Protein AF-A0A220W8K8-F1 (afdb_monomer_lite)

pLDDT: mean 76.64, std 14.27, range [39.03, 95.19]

Sequence (163 aa):
MAGPA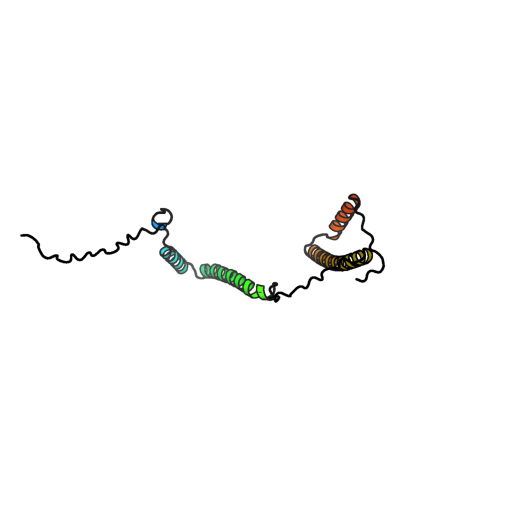VPAANLREGLVIRVRPHYLDGMGMLKDVSVTGGFGDLVAVFRQSEPGERLLPAALAIACTSFILFLFWLDPKVNTYTYVPQEVVYVENWTFDRTDEEILQDRWQVQCLKDKLAAKRRESMKELGRMSGMDVEAIEAEAEAERLARGEVDVERPAGLQC

Foldseek 3Di:
DDDDDDDPDPPPPDPPPPPDPDPQCVPPVNVPDDPVVVVVVVVVCVVPDDPVVNCVVVVVVCVVVVVVVVCVVCCVVPPDPPVPPPPPPDDDDDDPPDDPVVVLLVVLLVVVVVVVVVVVVVVVVVVVCVVVVHPPVVVVVVVVVVCVVVVPDDDDDDPDRDD

Structure (mmCIF, N/CA/C/O backbone):
data_AF-A0A220W8K8-F1
#
_entry.id   AF-A0A220W8K8-F1
#
loop_
_atom_site.group_PDB
_atom_site.id
_atom_site.type_symbol
_atom_site.label_atom_id
_atom_site.label_alt_id
_atom_site.label_comp_id
_atom_site.label_asym_id
_atom_site.label_entity_id
_atom_site.label_seq_id
_atom_site.pdbx_PDB_ins_code
_atom_site.Cartn_x
_atom_site.Cartn_y
_atom_site.Cartn_z
_atom_site.occupancy
_atom_site.B_iso_or_equiv
_atom_site.auth_seq_id
_atom_site.auth_comp_id
_atom_site.auth_asym_id
_atom_site.auth_atom_id
_atom_site.pdbx_PDB_model_num
ATOM 1 N N . MET A 1 1 ? -67.739 -75.647 -2.287 1.00 41.31 1 MET A N 1
ATOM 2 C CA . MET A 1 1 ? -66.843 -74.902 -3.198 1.00 41.31 1 MET A CA 1
ATOM 3 C C . MET A 1 1 ? -66.924 -73.443 -2.760 1.00 41.31 1 MET A C 1
ATOM 5 O O . MET A 1 1 ? -67.917 -72.799 -3.037 1.00 41.31 1 MET A O 1
ATOM 9 N N . ALA A 1 2 ? -66.212 -73.065 -1.699 1.00 39.03 2 ALA A N 1
ATOM 10 C CA . ALA A 1 2 ? -64.824 -72.589 -1.714 1.00 39.03 2 ALA A CA 1
ATOM 11 C C . ALA A 1 2 ? -64.687 -71.241 -2.447 1.00 39.03 2 ALA A C 1
ATOM 13 O O . ALA A 1 2 ? -64.658 -71.206 -3.671 1.00 39.03 2 ALA A O 1
ATOM 14 N N . GLY A 1 3 ? -64.602 -70.165 -1.656 1.00 39.22 3 GLY A N 1
ATOM 15 C CA . GLY A 1 3 ? -64.236 -68.815 -2.090 1.00 39.22 3 GLY A CA 1
ATOM 16 C C . GLY A 1 3 ? -64.871 -67.721 -1.220 1.00 39.22 3 GLY A C 1
ATOM 17 O O . GLY A 1 3 ? -65.881 -67.158 -1.632 1.00 39.22 3 GLY A O 1
ATOM 18 N N . PRO A 1 4 ? -64.359 -67.426 -0.009 1.00 50.84 4 PRO A N 1
ATOM 19 C CA . PRO A 1 4 ? -64.837 -66.286 0.766 1.00 50.84 4 PRO A CA 1
ATOM 20 C C . PRO A 1 4 ? -64.410 -64.959 0.120 1.00 50.84 4 PRO A C 1
ATOM 22 O O . PRO A 1 4 ? -63.272 -64.802 -0.325 1.00 50.84 4 PRO A O 1
ATOM 25 N N . ALA A 1 5 ? -65.352 -64.015 0.089 1.00 50.88 5 ALA A N 1
ATOM 26 C CA . ALA A 1 5 ? -65.154 -62.634 -0.324 1.00 50.88 5 ALA A CA 1
ATOM 27 C C . ALA A 1 5 ? -63.983 -61.996 0.437 1.00 50.88 5 ALA A C 1
ATOM 29 O O . ALA A 1 5 ? -63.890 -62.121 1.655 1.00 50.88 5 ALA A O 1
ATOM 30 N N . VAL A 1 6 ? -63.103 -61.322 -0.300 1.00 50.34 6 VAL A N 1
ATOM 31 C CA . VAL A 1 6 ? -61.919 -60.615 0.199 1.00 50.34 6 VAL A CA 1
ATOM 32 C C . VAL A 1 6 ? -62.360 -59.429 1.067 1.00 50.34 6 VAL A C 1
ATOM 34 O O . VAL A 1 6 ? -62.914 -58.474 0.520 1.00 50.34 6 VAL A O 1
ATOM 37 N N . PRO A 1 7 ? -62.107 -59.404 2.389 1.00 47.56 7 PRO A N 1
ATOM 38 C CA . PRO A 1 7 ? -62.107 -58.143 3.106 1.00 47.56 7 PRO A CA 1
ATOM 39 C C . PRO A 1 7 ? -60.798 -57.421 2.774 1.00 47.56 7 PRO A C 1
ATOM 41 O O . PRO A 1 7 ? -59.710 -57.960 2.983 1.00 47.56 7 PRO A O 1
ATOM 44 N N . ALA A 1 8 ? -60.905 -56.205 2.238 1.00 48.16 8 ALA A N 1
ATOM 45 C CA . ALA A 1 8 ? -59.781 -55.297 2.062 1.00 48.16 8 ALA A CA 1
ATOM 46 C C . ALA A 1 8 ? -59.118 -55.053 3.428 1.00 48.16 8 ALA A C 1
ATOM 48 O O . ALA A 1 8 ? -59.579 -54.247 4.238 1.00 48.16 8 ALA A O 1
ATOM 49 N N . ALA A 1 9 ? -58.054 -55.806 3.706 1.00 47.69 9 ALA A N 1
ATOM 50 C CA . ALA A 1 9 ? -57.195 -55.570 4.845 1.00 47.69 9 ALA A CA 1
ATOM 51 C C . ALA A 1 9 ? -56.505 -54.223 4.617 1.00 47.69 9 ALA A C 1
ATOM 53 O O . ALA A 1 9 ? -55.674 -54.070 3.724 1.00 47.69 9 ALA A O 1
ATOM 54 N N . ASN A 1 10 ? -56.909 -53.238 5.415 1.00 50.91 10 ASN A N 1
ATOM 55 C CA . ASN A 1 10 ? -56.247 -51.953 5.561 1.00 50.91 10 ASN A CA 1
ATOM 56 C C . ASN A 1 10 ? -54.767 -52.176 5.918 1.00 50.91 10 ASN A C 1
ATOM 58 O O . ASN A 1 10 ? -54.420 -52.309 7.092 1.00 50.91 10 ASN A O 1
ATOM 62 N N . LEU A 1 11 ? -53.890 -52.202 4.914 1.00 47.03 11 LEU A N 1
ATOM 63 C CA . LEU A 1 11 ? -52.448 -52.083 5.097 1.00 47.03 11 LEU A CA 1
ATOM 64 C C . LEU A 1 11 ? -52.146 -50.641 5.516 1.00 47.03 11 LEU A C 1
ATOM 66 O O . LEU A 1 11 ? -51.884 -49.760 4.701 1.00 47.03 11 LEU A O 1
ATOM 70 N N . ARG A 1 12 ? -52.224 -50.389 6.826 1.00 51.28 12 ARG A N 1
ATOM 71 C CA . ARG A 1 12 ? -51.590 -49.232 7.462 1.00 51.28 12 ARG A CA 1
ATOM 72 C C . ARG A 1 12 ? -50.081 -49.468 7.495 1.00 51.28 12 ARG A C 1
ATOM 74 O O . ARG A 1 12 ? -49.525 -49.794 8.539 1.00 51.28 12 ARG A O 1
ATOM 81 N N . GLU A 1 13 ? -49.411 -49.280 6.367 1.00 53.12 13 GLU A N 1
ATOM 82 C CA . GLU A 1 13 ? -47.963 -49.067 6.360 1.00 53.12 13 GLU A CA 1
ATOM 83 C C . GLU A 1 13 ? -47.699 -47.600 6.701 1.00 53.12 13 GLU A C 1
ATOM 85 O O . GLU A 1 13 ? -47.509 -46.734 5.851 1.00 53.12 13 GLU A O 1
ATOM 90 N N . GLY A 1 14 ? -47.767 -47.304 7.999 1.00 50.44 14 GLY A N 1
ATOM 91 C CA . GLY A 1 14 ? -47.198 -46.080 8.534 1.00 50.44 14 GLY A CA 1
ATOM 92 C C . GLY A 1 14 ? -45.684 -46.151 8.382 1.00 50.44 14 GLY A C 1
ATOM 93 O O . GLY A 1 14 ? -45.048 -47.071 8.895 1.00 50.44 14 GLY A O 1
ATOM 94 N N . LEU A 1 15 ? -45.116 -45.178 7.678 1.00 53.53 15 LEU A N 1
ATOM 95 C CA . LEU A 1 15 ? -43.681 -44.949 7.578 1.00 53.53 15 LEU A CA 1
ATOM 96 C C . LEU A 1 15 ? -43.152 -44.693 8.999 1.00 53.53 15 LEU A C 1
ATOM 98 O O . LEU A 1 15 ? -43.235 -43.580 9.516 1.00 53.53 15 LEU A O 1
ATOM 102 N N . VAL A 1 16 ? -42.668 -45.737 9.678 1.00 55.00 16 VAL A N 1
ATOM 103 C CA . VAL A 1 16 ? -41.975 -45.588 10.960 1.00 55.00 16 VAL A CA 1
ATOM 104 C C . VAL A 1 16 ? -40.639 -44.933 10.643 1.00 55.00 16 VAL A C 1
ATOM 106 O O . VAL A 1 16 ? -39.635 -45.598 10.385 1.00 55.00 16 VAL A O 1
ATOM 109 N N . ILE A 1 17 ? -40.630 -43.601 10.632 1.00 57.72 17 ILE A N 1
ATOM 110 C CA . ILE A 1 17 ? -39.406 -42.815 10.694 1.00 57.72 17 ILE A CA 1
ATOM 111 C C . ILE A 1 17 ? -38.804 -43.134 12.060 1.00 57.72 17 ILE A C 1
ATOM 113 O O . ILE A 1 17 ? -39.158 -42.541 13.077 1.00 57.72 17 ILE A O 1
ATOM 117 N N . ARG A 1 18 ? -37.925 -44.139 12.106 1.00 56.03 18 ARG A N 1
ATOM 118 C CA . ARG A 1 18 ? -37.060 -44.363 13.258 1.00 56.03 18 ARG A CA 1
ATOM 119 C C . ARG A 1 18 ? -36.188 -43.117 13.356 1.00 56.03 18 ARG A C 1
ATOM 121 O O . ARG A 1 18 ? -35.222 -42.988 12.606 1.00 56.03 18 ARG A O 1
ATOM 128 N N . VAL A 1 19 ? -36.561 -42.199 14.245 1.00 63.16 19 VAL A N 1
ATOM 129 C CA . VAL A 1 19 ? -35.746 -41.045 14.620 1.00 63.16 19 VAL A CA 1
ATOM 130 C C . VAL A 1 19 ? -34.435 -41.621 15.145 1.00 63.16 19 VAL A C 1
ATOM 132 O O . VAL A 1 19 ? -34.373 -42.159 16.250 1.00 63.16 19 VAL A O 1
ATOM 135 N N . ARG A 1 20 ? -33.404 -41.643 14.295 1.00 62.53 20 ARG A N 1
ATOM 136 C CA . ARG A 1 20 ? -32.052 -41.965 14.742 1.00 62.53 20 ARG A CA 1
ATOM 137 C C . ARG A 1 20 ? -31.662 -40.861 15.729 1.00 62.53 20 ARG A C 1
ATOM 139 O O . ARG A 1 20 ? -31.919 -39.699 15.413 1.00 62.53 20 ARG A O 1
ATOM 146 N N . PRO A 1 21 ? -31.085 -41.195 16.895 1.00 62.72 21 PRO A N 1
ATOM 147 C CA . PRO A 1 21 ? -30.559 -40.173 17.789 1.00 62.72 21 PRO A CA 1
ATOM 148 C C . PRO A 1 21 ? -29.611 -39.273 16.995 1.00 62.72 21 PRO A C 1
ATOM 150 O O . PRO A 1 21 ? -28.896 -39.754 16.105 1.00 62.72 21 PRO A O 1
ATOM 153 N N . HIS A 1 22 ? -29.664 -37.967 17.262 1.00 65.38 22 HIS A N 1
ATOM 154 C CA . HIS A 1 22 ? -28.783 -37.012 16.602 1.00 65.38 22 HIS A CA 1
ATOM 155 C C . HIS A 1 22 ? -27.339 -37.496 16.765 1.00 65.38 22 HIS A C 1
ATOM 157 O O . HIS A 1 22 ? -26.948 -37.929 17.841 1.00 65.38 22 HIS A O 1
ATOM 163 N N . TYR A 1 23 ? -26.536 -37.442 15.702 1.00 64.31 23 TYR A N 1
ATOM 164 C CA . TYR A 1 23 ? -25.141 -37.915 15.711 1.00 64.31 23 TYR A CA 1
ATOM 165 C C . TYR A 1 23 ? -24.317 -37.340 16.885 1.00 64.31 23 TYR A C 1
ATOM 167 O O . TYR A 1 23 ? -23.409 -37.989 17.397 1.00 64.31 23 TYR A O 1
ATOM 175 N N . LEU A 1 24 ? -24.700 -36.149 17.356 1.00 60.25 24 LEU A N 1
ATOM 176 C CA . LEU A 1 24 ? -24.122 -35.468 18.513 1.00 60.25 24 LEU A CA 1
ATOM 177 C C . LEU A 1 24 ? -24.424 -36.155 19.863 1.00 60.25 24 LEU A C 1
ATOM 179 O O . LEU A 1 24 ? -23.562 -36.127 20.733 1.00 60.25 24 LEU A O 1
ATOM 183 N N . ASP A 1 25 ? -25.563 -36.845 20.018 1.00 61.66 25 ASP A N 1
ATOM 184 C CA . ASP A 1 25 ? -25.917 -37.615 21.231 1.00 61.66 25 ASP A CA 1
ATOM 185 C C . ASP A 1 25 ? -25.044 -38.867 21.421 1.00 61.66 25 ASP A C 1
ATOM 187 O O . ASP A 1 25 ? -24.920 -39.390 22.530 1.00 61.66 25 ASP A O 1
ATOM 191 N N . GLY A 1 26 ? -24.454 -39.381 20.335 1.00 65.62 26 GLY A N 1
ATOM 192 C CA . GLY A 1 26 ? -23.570 -40.551 20.358 1.00 65.62 26 GLY A CA 1
ATOM 193 C C . GLY A 1 26 ? -22.126 -40.228 20.750 1.00 65.62 26 GLY A C 1
ATOM 194 O O . GLY A 1 26 ? -21.363 -41.133 21.084 1.00 65.62 26 GLY A O 1
ATOM 195 N N . MET A 1 27 ? -21.740 -38.951 20.726 1.00 71.38 27 MET A N 1
ATOM 196 C CA . MET A 1 27 ? -20.412 -38.501 21.133 1.00 71.38 27 MET A CA 1
ATOM 197 C C . MET A 1 27 ? -20.439 -38.142 22.619 1.00 71.38 27 MET A C 1
ATOM 199 O O . MET A 1 27 ? -20.948 -37.093 23.002 1.00 71.38 27 MET A O 1
ATOM 203 N N . GLY A 1 28 ? -19.865 -39.005 23.464 1.00 67.25 28 GLY A N 1
ATOM 204 C CA . GLY A 1 28 ? -19.918 -38.875 24.929 1.00 67.25 28 GLY A CA 1
ATOM 205 C C . GLY A 1 28 ? -19.418 -37.539 25.499 1.00 67.25 28 GLY A C 1
ATOM 206 O O . GLY A 1 28 ? -19.819 -37.171 26.590 1.00 67.25 28 GLY A O 1
ATOM 207 N N . MET A 1 29 ? -18.603 -36.788 24.754 1.00 66.25 29 MET A N 1
ATOM 208 C CA . MET A 1 29 ? -18.116 -35.458 25.147 1.00 66.25 29 MET A CA 1
ATOM 209 C C . MET A 1 29 ? -19.118 -34.320 24.876 1.00 66.25 29 MET A C 1
ATOM 211 O O . MET A 1 29 ? -19.041 -33.279 25.516 1.00 66.25 29 MET A O 1
ATOM 215 N N . LEU A 1 30 ? -20.042 -34.489 23.925 1.00 63.38 30 LEU A N 1
ATOM 216 C CA . LEU A 1 30 ? -20.985 -33.441 23.500 1.00 63.38 30 LEU A CA 1
ATOM 217 C C . LEU A 1 30 ? -22.403 -33.652 24.047 1.00 63.38 30 LEU A C 1
ATOM 219 O O . LEU A 1 30 ? -23.240 -32.763 23.928 1.00 63.38 30 LEU A O 1
ATOM 223 N N . LYS A 1 31 ? -22.654 -34.801 24.682 1.00 65.00 31 LYS A N 1
ATOM 224 C CA . LYS A 1 31 ? -23.944 -35.174 25.270 1.00 65.00 31 LYS A CA 1
ATOM 225 C C . LYS A 1 31 ? -24.325 -34.330 26.496 1.00 65.00 31 LYS A C 1
ATOM 227 O O . LYS A 1 31 ? -25.504 -34.066 26.707 1.00 65.00 31 LYS A O 1
ATOM 232 N N . ASP A 1 32 ? -23.335 -33.874 27.264 1.00 68.25 32 ASP A N 1
ATOM 233 C CA . ASP A 1 32 ? -23.553 -33.081 28.485 1.00 68.25 32 ASP A CA 1
ATOM 234 C C . ASP A 1 32 ? -23.459 -31.560 28.241 1.00 68.25 32 ASP A C 1
ATOM 236 O O . ASP A 1 32 ? -23.690 -30.753 29.143 1.00 68.25 32 ASP A O 1
ATOM 240 N N . VAL A 1 33 ? -23.151 -31.140 27.007 1.00 67.19 33 VAL A N 1
ATOM 241 C CA . VAL A 1 33 ? -23.045 -29.724 26.634 1.00 67.19 33 VAL A CA 1
ATOM 242 C C . VAL A 1 33 ? -24.423 -29.207 26.228 1.00 67.19 33 VAL A C 1
ATOM 244 O O . VAL A 1 33 ? -24.851 -29.324 25.081 1.00 67.19 33 VAL A O 1
ATOM 247 N N . SER A 1 34 ? -25.136 -28.607 27.183 1.00 75.19 34 SER A N 1
ATOM 248 C CA . SER A 1 34 ? -26.414 -27.946 26.907 1.00 75.19 34 SER A CA 1
ATOM 249 C C . SER A 1 34 ? -26.201 -26.482 26.505 1.00 75.19 34 SER A C 1
ATOM 251 O O . SER A 1 34 ? -25.746 -25.656 27.295 1.00 75.19 34 SER A O 1
ATOM 253 N N . VAL A 1 35 ? -26.572 -26.134 25.267 1.00 73.69 35 VAL A N 1
ATOM 254 C CA . VAL A 1 35 ? -26.531 -24.740 24.780 1.00 73.69 35 VAL A CA 1
ATOM 255 C C . VAL A 1 35 ? -27.415 -23.852 25.657 1.00 73.69 35 VAL A C 1
ATOM 257 O O . VAL A 1 35 ? -27.001 -22.787 26.102 1.00 73.69 35 VAL A O 1
ATOM 260 N N . THR A 1 36 ? -28.620 -24.322 25.975 1.00 77.62 36 THR A N 1
ATOM 261 C CA . THR A 1 36 ? -29.580 -23.610 26.825 1.00 77.62 36 THR A CA 1
ATOM 262 C C . THR A 1 36 ? -29.105 -23.458 28.271 1.00 77.62 36 THR A C 1
ATOM 264 O O . THR A 1 36 ? -29.352 -22.413 28.870 1.00 77.62 36 THR A O 1
ATOM 267 N N . GLY A 1 37 ? -28.388 -24.445 28.820 1.00 80.00 37 GLY A N 1
ATOM 268 C CA . GLY A 1 37 ? -27.791 -24.352 30.154 1.00 80.00 37 GLY A CA 1
ATOM 269 C C . GLY A 1 37 ? -26.645 -23.345 30.211 1.00 80.00 37 GLY A C 1
ATOM 270 O O . GLY A 1 37 ? -26.600 -22.543 31.138 1.00 80.00 37 GLY A O 1
ATOM 271 N N . GLY A 1 38 ? -25.790 -23.303 29.182 1.00 80.00 38 GLY A N 1
ATOM 272 C CA . GLY A 1 38 ? -24.713 -22.312 29.076 1.00 80.00 38 GLY A CA 1
ATOM 273 C C . GLY A 1 38 ? -25.221 -20.868 28.998 1.00 80.00 38 GLY A C 1
ATOM 274 O O . GLY A 1 38 ? -24.679 -19.987 29.659 1.00 80.00 38 GLY A O 1
ATOM 275 N N . PHE A 1 39 ? -26.314 -20.615 28.267 1.00 81.00 39 PHE A N 1
ATOM 276 C CA . PHE A 1 39 ? -26.971 -19.300 28.290 1.00 81.00 39 PHE A CA 1
ATOM 277 C C . PHE A 1 39 ? -27.570 -18.970 29.664 1.00 81.00 39 PHE A C 1
ATOM 279 O O . PHE A 1 39 ? -27.494 -17.823 30.100 1.00 81.00 39 PHE A O 1
ATOM 286 N N . GLY A 1 40 ? -28.148 -19.957 30.356 1.00 83.69 40 GLY A N 1
ATOM 287 C CA . GLY A 1 40 ? -28.678 -19.782 31.710 1.00 83.69 40 GLY A CA 1
ATOM 288 C C . GLY A 1 40 ? -27.597 -19.411 32.726 1.00 83.69 40 GLY A C 1
ATOM 289 O O . GLY A 1 40 ? -27.800 -18.491 33.517 1.00 83.69 40 GLY A O 1
ATOM 290 N N . ASP A 1 41 ? -26.439 -20.068 32.656 1.00 77.94 41 ASP A N 1
ATOM 291 C CA . ASP A 1 41 ? -25.276 -19.780 33.501 1.00 77.94 41 ASP A CA 1
ATOM 292 C C . ASP A 1 41 ? -24.698 -18.386 33.212 1.00 77.94 41 ASP A C 1
ATOM 294 O O . ASP A 1 41 ? -24.468 -17.596 34.125 1.00 77.94 41 ASP A O 1
ATOM 298 N N . LEU A 1 42 ? -24.602 -18.006 31.934 1.00 78.94 42 LEU A N 1
ATOM 299 C CA . LEU A 1 42 ? -24.154 -16.672 31.531 1.00 78.94 42 LEU A CA 1
ATOM 300 C C . LEU A 1 42 ? -25.096 -15.568 32.037 1.00 78.94 42 LEU A C 1
ATOM 302 O O . LEU A 1 42 ? -24.634 -14.540 32.530 1.00 78.94 42 LEU A O 1
ATOM 306 N N . VAL A 1 43 ? -26.414 -15.789 31.986 1.00 80.19 43 VAL A N 1
ATOM 307 C CA . VAL A 1 43 ? -27.415 -14.873 32.562 1.00 80.19 43 VAL A CA 1
ATOM 308 C C . VAL A 1 43 ? -27.328 -14.837 34.090 1.00 80.19 43 VAL A C 1
ATOM 310 O O . VAL A 1 43 ? -27.489 -13.766 34.675 1.00 80.19 43 VAL A O 1
ATOM 313 N N . ALA A 1 44 ? -27.067 -15.970 34.748 1.00 80.69 44 ALA A N 1
ATOM 314 C CA . ALA A 1 44 ? -26.905 -16.039 36.197 1.00 80.69 44 ALA A CA 1
ATOM 315 C C . ALA A 1 44 ? -25.671 -15.253 36.662 1.00 80.69 44 ALA A C 1
ATOM 317 O O . ALA A 1 44 ? -25.806 -14.376 37.516 1.00 80.69 44 ALA A O 1
ATOM 318 N N . VAL A 1 45 ? -24.512 -15.458 36.028 1.00 76.62 45 VAL A N 1
ATOM 319 C CA . VAL A 1 45 ? -23.285 -14.674 36.257 1.00 76.62 45 VAL A CA 1
ATOM 320 C C . VAL A 1 45 ? -23.553 -13.190 36.013 1.00 76.62 45 VAL A C 1
ATOM 322 O O . VAL A 1 45 ? -23.289 -12.349 36.875 1.00 76.62 45 VAL A O 1
ATOM 325 N N . PHE A 1 46 ? -24.206 -12.860 34.895 1.00 72.19 46 PHE A N 1
ATOM 326 C CA . PHE A 1 46 ? -24.578 -11.483 34.575 1.00 72.19 46 PHE A CA 1
ATOM 327 C C . PHE A 1 46 ? -25.630 -10.895 35.521 1.00 72.19 46 PHE A C 1
ATOM 329 O O . PHE A 1 46 ? -25.845 -9.690 35.491 1.00 72.19 46 PHE A O 1
ATOM 336 N N . ARG A 1 47 ? -26.301 -11.697 36.356 1.00 76.69 47 ARG A N 1
ATOM 337 C CA . ARG A 1 47 ? -27.239 -11.248 37.397 1.00 76.69 47 ARG A CA 1
ATOM 338 C C . ARG A 1 47 ? -26.603 -11.200 38.787 1.00 76.69 47 ARG A C 1
ATOM 340 O O . ARG A 1 47 ? -27.131 -10.478 39.636 1.00 76.69 47 ARG A O 1
ATOM 347 N N . GLN A 1 48 ? -25.455 -11.846 38.993 1.00 77.12 48 GLN A N 1
ATOM 348 C CA . GLN A 1 48 ? -24.774 -11.958 40.285 1.00 77.12 48 GLN A CA 1
ATOM 349 C C . GLN A 1 48 ? -23.588 -10.988 40.482 1.00 77.12 48 GLN A C 1
ATOM 351 O O . GLN A 1 48 ? -23.377 -10.554 41.606 1.00 77.12 48 GLN A O 1
ATOM 356 N N . SER A 1 49 ? -22.868 -10.567 39.430 1.00 70.44 49 SER A N 1
ATOM 357 C CA . SER A 1 49 ? -21.680 -9.678 39.563 1.00 70.44 49 SER A CA 1
ATOM 358 C C . SER A 1 49 ? -21.996 -8.234 40.002 1.00 70.44 49 SER A C 1
ATOM 360 O O . SER A 1 49 ? -23.114 -7.766 39.835 1.00 70.44 49 SER A O 1
ATOM 362 N N . GLU A 1 50 ? -21.055 -7.451 40.511 1.00 73.88 50 GLU A N 1
ATOM 363 C CA . GLU A 1 50 ? -21.359 -6.051 40.861 1.00 73.88 50 GLU A CA 1
ATOM 364 C C . GLU A 1 50 ? -21.434 -5.137 39.613 1.00 73.88 50 GLU A C 1
ATOM 366 O O . GLU A 1 50 ? -20.842 -5.455 38.576 1.00 73.88 50 GLU A O 1
ATOM 371 N N . PRO A 1 51 ? -22.155 -3.993 39.646 1.00 67.69 51 PRO A N 1
ATOM 372 C CA . PRO A 1 51 ? -22.346 -3.133 38.470 1.00 67.69 51 PRO A CA 1
ATOM 373 C C . PRO A 1 51 ? -21.034 -2.690 37.802 1.00 67.69 51 PRO A C 1
ATOM 375 O O . PRO A 1 51 ? -20.959 -2.633 36.576 1.00 67.69 51 PRO A O 1
ATOM 378 N N . GLY A 1 52 ? -19.986 -2.422 38.589 1.00 67.12 52 GLY A N 1
ATOM 379 C CA . GLY A 1 52 ? -18.670 -2.031 38.073 1.00 67.12 52 GLY A CA 1
ATOM 380 C C . GLY A 1 52 ? -17.941 -3.152 37.324 1.00 67.12 52 GLY A C 1
ATOM 381 O O . GLY A 1 52 ? -17.287 -2.893 36.316 1.00 67.12 52 GLY A O 1
ATOM 382 N N . GLU A 1 53 ? -18.111 -4.401 37.757 1.00 76.06 53 GLU A N 1
ATOM 383 C CA . GLU A 1 53 ? -17.448 -5.575 37.174 1.00 76.06 53 GLU A CA 1
ATOM 384 C C . GLU A 1 53 ? -18.093 -6.020 35.856 1.00 76.06 53 GLU A C 1
ATOM 386 O O . GLU A 1 53 ? -17.433 -6.626 35.016 1.00 76.06 53 GLU A O 1
ATOM 391 N N . ARG A 1 54 ? -19.376 -5.695 35.642 1.00 73.75 54 ARG A N 1
ATOM 392 C CA . ARG A 1 54 ? -20.103 -6.025 34.402 1.00 73.75 54 ARG A CA 1
ATOM 393 C C . ARG A 1 54 ? -19.892 -4.995 33.300 1.00 73.75 54 ARG A C 1
ATOM 395 O O . ARG A 1 54 ? -19.795 -5.353 32.129 1.00 73.75 54 ARG A O 1
ATOM 402 N N . LEU A 1 55 ? -19.858 -3.712 33.662 1.00 78.56 55 LEU A N 1
ATOM 403 C CA . LEU A 1 55 ? -19.867 -2.617 32.691 1.00 78.56 55 LEU A CA 1
ATOM 404 C C . LEU A 1 55 ? -18.547 -2.495 31.929 1.00 78.56 55 LEU A C 1
ATOM 406 O O . LEU A 1 55 ? -18.566 -2.242 30.730 1.00 78.56 55 LEU A O 1
ATOM 410 N N . LEU A 1 56 ? -17.413 -2.708 32.597 1.00 82.75 56 LEU A N 1
ATOM 411 C CA . LEU A 1 56 ? -16.086 -2.545 32.001 1.00 82.75 56 LEU A CA 1
ATOM 412 C C . LEU A 1 56 ? -15.784 -3.581 30.893 1.00 82.75 56 LEU A C 1
ATOM 414 O O . LEU A 1 56 ? -15.465 -3.161 29.778 1.00 82.75 56 LEU A O 1
ATOM 418 N N . PRO A 1 57 ? -15.942 -4.905 31.110 1.00 83.56 57 PRO A N 1
ATOM 419 C CA . PRO A 1 57 ? -15.745 -5.888 30.043 1.00 83.56 57 PRO A CA 1
ATOM 420 C C . PRO A 1 57 ? -16.818 -5.791 28.950 1.00 83.56 57 PRO A C 1
ATOM 422 O O . PRO A 1 57 ? -16.498 -5.961 27.775 1.00 83.56 57 PRO A O 1
ATOM 425 N N . ALA A 1 58 ? -18.069 -5.464 29.299 1.00 84.31 58 ALA A N 1
ATOM 426 C CA . ALA A 1 58 ? -19.127 -5.265 28.310 1.00 84.31 58 ALA A CA 1
ATOM 427 C C . ALA A 1 58 ? -18.840 -4.057 27.403 1.00 84.31 58 ALA A C 1
ATOM 429 O O . ALA A 1 58 ? -18.960 -4.159 26.183 1.00 84.31 58 ALA A O 1
ATOM 430 N N . ALA A 1 59 ? -18.405 -2.933 27.978 1.00 88.00 59 ALA A N 1
ATOM 431 C CA . ALA A 1 59 ? -18.015 -1.750 27.221 1.00 88.00 59 ALA A CA 1
ATOM 432 C C . ALA A 1 59 ? -16.812 -2.033 26.315 1.00 88.00 59 ALA A C 1
ATOM 434 O O . ALA A 1 59 ? -16.827 -1.619 25.159 1.00 88.00 59 ALA A O 1
ATOM 435 N N . LEU A 1 60 ? -15.812 -2.782 26.793 1.00 90.94 60 LEU A N 1
ATOM 436 C CA . LEU A 1 60 ? -14.660 -3.176 25.981 1.00 90.94 60 LEU A CA 1
ATOM 437 C C . LEU A 1 60 ? -15.072 -4.076 24.805 1.00 90.94 60 LEU A C 1
ATOM 439 O O . LEU A 1 60 ? -14.666 -3.827 23.672 1.00 90.94 60 LEU A O 1
ATOM 443 N N . ALA A 1 61 ? -15.922 -5.078 25.047 1.00 91.44 61 ALA A N 1
ATOM 444 C CA . ALA A 1 61 ? -16.420 -5.973 24.003 1.00 91.44 61 ALA A CA 1
ATOM 445 C C . ALA A 1 61 ? -17.2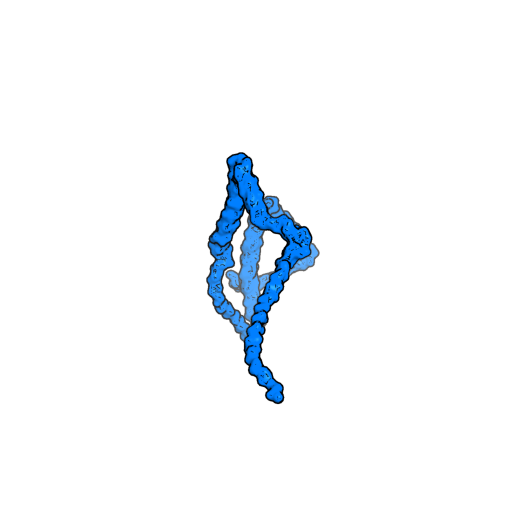17 -5.214 22.928 1.00 91.44 61 ALA A C 1
ATOM 447 O O . ALA A 1 61 ? -17.007 -5.417 21.727 1.00 91.44 61 ALA A O 1
ATOM 448 N N . ILE A 1 62 ? -18.092 -4.295 23.349 1.00 94.06 62 ILE A N 1
ATOM 449 C CA . ILE A 1 62 ? -18.855 -3.433 22.440 1.00 94.06 62 ILE A CA 1
ATOM 450 C C . ILE A 1 62 ? -17.917 -2.489 21.684 1.00 94.06 62 ILE A C 1
ATOM 452 O O . ILE A 1 62 ? -18.076 -2.333 20.475 1.00 94.06 62 ILE A O 1
ATOM 456 N N . ALA A 1 63 ? -16.929 -1.891 22.353 1.00 95.19 63 ALA A N 1
ATOM 457 C CA . ALA A 1 63 ? -15.976 -0.975 21.734 1.00 95.19 63 ALA A CA 1
ATOM 458 C C . ALA A 1 63 ? -15.127 -1.674 20.665 1.00 95.19 63 ALA A C 1
ATOM 460 O O . ALA A 1 63 ? -15.063 -1.186 19.541 1.00 95.19 63 ALA A O 1
ATOM 461 N N . CYS A 1 64 ? -14.549 -2.842 20.964 1.00 94.75 64 CYS A N 1
ATOM 462 C CA . CYS A 1 64 ? -13.787 -3.627 19.991 1.00 94.75 64 CYS A CA 1
ATOM 463 C C . CYS A 1 64 ? -14.650 -4.046 18.794 1.00 94.75 64 CYS A C 1
ATOM 465 O O . CYS A 1 64 ? -14.233 -3.884 17.649 1.00 94.75 64 CYS A O 1
ATOM 467 N N . THR A 1 65 ? -15.874 -4.525 19.036 1.00 94.56 65 THR A N 1
ATOM 468 C CA . THR A 1 65 ? -16.780 -4.942 17.952 1.00 94.56 65 THR A CA 1
ATOM 469 C C . THR A 1 65 ? -17.196 -3.751 17.088 1.00 94.56 65 THR A C 1
ATOM 471 O O . THR A 1 65 ? -17.145 -3.819 15.862 1.00 94.56 65 THR A O 1
ATOM 474 N N . SER A 1 66 ? -17.552 -2.629 17.717 1.00 94.69 66 SER A N 1
ATOM 475 C CA . SER A 1 66 ? -17.938 -1.399 17.018 1.00 94.69 66 SER A CA 1
ATOM 476 C C . SER A 1 66 ? -16.772 -0.811 16.230 1.00 94.69 66 SER A C 1
ATOM 478 O O . SER A 1 66 ? -16.976 -0.323 15.125 1.00 94.69 66 SER A O 1
ATOM 480 N N . PHE A 1 67 ? -15.550 -0.900 16.759 1.00 95.12 67 PHE A N 1
ATOM 481 C CA . PHE A 1 67 ? -14.338 -0.476 16.065 1.00 95.12 67 PHE A CA 1
ATOM 482 C C . PHE A 1 67 ? -14.093 -1.302 14.798 1.00 95.12 67 PHE A C 1
ATOM 484 O O . PHE A 1 67 ? -13.850 -0.731 13.740 1.00 95.12 67 PHE A O 1
ATOM 491 N N . ILE A 1 68 ? -14.243 -2.629 14.864 1.00 93.88 68 ILE A N 1
ATOM 492 C CA . ILE A 1 68 ? -14.122 -3.505 13.687 1.00 93.88 68 ILE A CA 1
ATOM 493 C C . ILE A 1 68 ? -15.194 -3.169 12.638 1.00 93.88 68 ILE A C 1
ATOM 495 O O . ILE A 1 68 ? -14.880 -3.024 11.458 1.00 93.88 68 ILE A O 1
ATOM 499 N N . LEU A 1 69 ? -16.455 -2.993 13.049 1.00 94.25 69 LEU A N 1
ATOM 500 C CA . LEU A 1 69 ? -17.537 -2.613 12.130 1.00 94.25 69 LEU A CA 1
ATOM 501 C C . LEU A 1 69 ? -17.319 -1.225 11.515 1.00 94.25 69 LEU A C 1
ATOM 503 O O . LEU A 1 69 ? -17.601 -1.011 10.337 1.00 94.25 69 LEU A O 1
ATOM 507 N N . PHE A 1 70 ? -16.788 -0.288 12.297 1.00 92.31 70 PHE A N 1
ATOM 508 C CA . PHE A 1 70 ? -16.417 1.037 11.822 1.00 92.31 70 PHE A CA 1
ATOM 509 C C . PHE A 1 70 ? -15.288 0.976 10.787 1.00 92.31 70 PHE A C 1
ATOM 511 O O . PHE A 1 70 ? -15.376 1.656 9.766 1.00 92.31 70 PHE A O 1
ATOM 518 N N . LEU A 1 71 ? -14.278 0.124 10.996 1.00 89.19 71 LEU A N 1
ATOM 519 C CA . LEU A 1 71 ? -13.238 -0.123 9.999 1.00 89.19 71 LEU A CA 1
ATOM 520 C C . LEU A 1 71 ? -13.831 -0.684 8.707 1.00 89.19 71 LEU A C 1
ATOM 522 O O . LEU A 1 71 ? -13.524 -0.143 7.657 1.00 89.19 71 LEU A O 1
ATOM 526 N N . PHE A 1 72 ? -14.741 -1.663 8.757 1.00 86.81 72 PHE A N 1
ATOM 527 C CA . PHE A 1 72 ? -15.424 -2.158 7.550 1.00 86.81 72 PHE A CA 1
ATOM 528 C C . PHE A 1 72 ? -16.258 -1.091 6.832 1.00 86.81 72 PHE A C 1
ATOM 530 O O . PHE A 1 72 ? -16.430 -1.157 5.619 1.00 86.81 72 PHE A O 1
ATOM 537 N N . TRP A 1 73 ? -16.792 -0.111 7.560 1.00 86.50 73 TRP A N 1
ATOM 538 C CA . TRP A 1 73 ? -17.521 1.006 6.961 1.00 86.50 73 TRP A CA 1
ATOM 539 C C . TRP A 1 73 ? -16.596 2.067 6.349 1.00 86.50 73 TRP A C 1
ATOM 541 O O . TRP A 1 73 ? -16.950 2.693 5.346 1.00 86.50 73 TRP A O 1
ATOM 551 N N . LEU A 1 74 ? -15.418 2.281 6.940 1.00 85.88 74 LEU A N 1
ATOM 552 C CA . LEU A 1 74 ? -14.391 3.166 6.396 1.00 85.88 74 LEU A CA 1
ATOM 553 C C . LEU A 1 74 ? -13.624 2.538 5.236 1.00 85.88 74 LEU A C 1
ATOM 555 O O . LEU A 1 74 ? -13.302 3.259 4.299 1.00 85.88 74 LEU A O 1
ATOM 559 N N . ASP A 1 75 ? -13.350 1.237 5.282 1.00 79.38 75 ASP A N 1
ATOM 560 C CA . ASP A 1 75 ? -12.562 0.489 4.297 1.00 79.38 75 ASP A CA 1
ATOM 561 C C . ASP A 1 75 ? -12.978 0.786 2.843 1.00 79.38 75 ASP A C 1
ATOM 563 O O . ASP A 1 75 ? -12.121 1.222 2.083 1.00 79.38 75 ASP A O 1
ATOM 567 N N . PRO A 1 76 ? -14.268 0.761 2.443 1.00 72.62 76 PRO A N 1
ATOM 568 C CA . PRO A 1 76 ? -14.661 1.1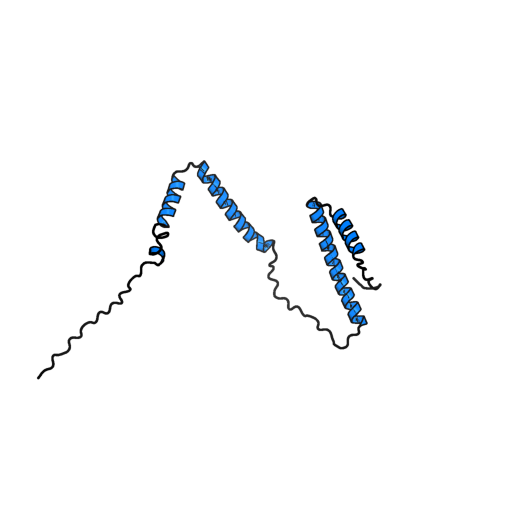15 1.075 1.00 72.62 76 PRO A CA 1
ATOM 569 C C . PRO A 1 76 ? -14.462 2.599 0.716 1.00 72.62 76 PRO A C 1
ATOM 571 O O . PRO A 1 76 ? -14.512 2.958 -0.458 1.00 72.62 76 PRO A O 1
ATOM 574 N N . LYS A 1 77 ? -14.270 3.486 1.700 1.00 69.62 77 LYS A N 1
ATOM 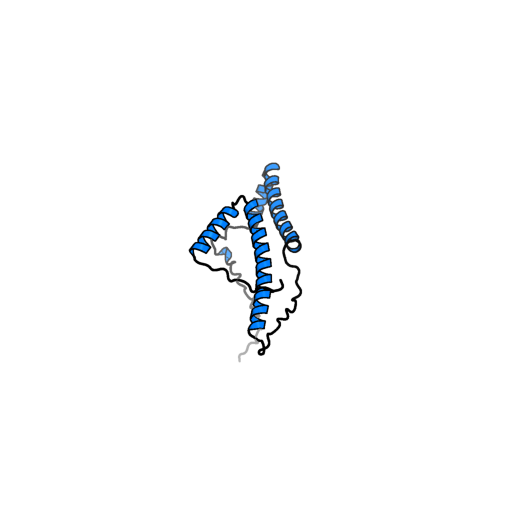575 C CA . LYS A 1 77 ? -14.024 4.922 1.485 1.00 69.62 77 LYS A CA 1
ATOM 576 C C . LYS A 1 77 ? -12.541 5.266 1.420 1.00 69.62 77 LYS A C 1
ATOM 578 O O . LYS A 1 77 ? -12.187 6.223 0.738 1.00 69.62 77 LYS A O 1
ATOM 583 N N . VAL A 1 78 ? -11.698 4.539 2.153 1.00 67.44 78 VAL A N 1
ATOM 584 C CA . VAL A 1 78 ? -10.253 4.813 2.238 1.00 67.44 78 VAL A CA 1
ATOM 585 C C . VAL A 1 78 ? -9.411 3.834 1.424 1.00 67.44 78 VAL A C 1
ATOM 587 O O . VAL A 1 78 ? -8.305 4.185 1.023 1.00 67.44 78 VAL A O 1
ATOM 590 N N . ASN A 1 79 ? -9.927 2.638 1.141 1.00 56.22 79 ASN A N 1
ATOM 591 C CA . ASN A 1 79 ? -9.190 1.550 0.521 1.00 56.22 79 ASN A CA 1
ATOM 592 C C . ASN A 1 79 ? -9.874 1.081 -0.776 1.00 56.22 79 ASN A C 1
ATOM 594 O O . ASN A 1 79 ? -10.840 0.328 -0.786 1.00 56.22 79 ASN A O 1
ATOM 598 N N . THR A 1 80 ? -9.362 1.601 -1.893 1.00 55.00 80 THR A N 1
ATOM 599 C CA . THR A 1 80 ? -9.150 0.894 -3.173 1.00 55.00 80 THR A CA 1
ATOM 600 C C . THR A 1 80 ? -10.161 -0.167 -3.645 1.00 55.00 80 THR A C 1
ATOM 602 O O . THR A 1 80 ? -9.773 -1.196 -4.181 1.00 55.00 80 THR A O 1
ATOM 605 N N . TYR A 1 81 ? -11.457 0.126 -3.621 1.00 52.59 81 TYR A N 1
ATOM 606 C CA . TYR A 1 81 ? -12.381 -0.417 -4.624 1.00 52.59 81 TYR A CA 1
ATOM 607 C C . TYR A 1 81 ? -13.331 0.686 -5.075 1.00 52.59 81 TYR A C 1
ATOM 609 O O . TYR A 1 81 ? -14.545 0.646 -4.885 1.00 52.59 81 TYR A O 1
ATOM 617 N N . THR A 1 82 ? -12.778 1.685 -5.767 1.00 54.97 82 THR A N 1
ATOM 618 C CA . THR A 1 82 ? -13.549 2.223 -6.886 1.00 54.97 82 THR A CA 1
ATOM 619 C C . THR A 1 82 ? -13.848 1.001 -7.747 1.00 54.97 82 THR A C 1
ATOM 621 O O . THR A 1 82 ? -12.916 0.313 -8.158 1.00 54.97 82 THR A O 1
ATOM 624 N N . TYR A 1 83 ? -15.117 0.649 -7.941 1.00 54.16 83 TYR A N 1
ATOM 625 C CA . TYR A 1 83 ? -15.487 -0.231 -9.040 1.00 54.16 83 TYR A CA 1
ATOM 626 C C . TYR A 1 83 ? -14.942 0.454 -10.294 1.00 54.16 83 TYR A C 1
ATOM 628 O O . TYR A 1 83 ? -15.547 1.401 -10.788 1.00 54.16 83 TYR A O 1
ATOM 636 N N . VAL A 1 84 ? -13.731 0.081 -10.711 1.00 60.75 84 VAL A N 1
ATOM 637 C CA . VAL A 1 84 ? -13.166 0.511 -11.979 1.00 60.75 84 VAL A CA 1
ATOM 638 C C . VAL A 1 84 ? -13.996 -0.285 -12.974 1.00 60.75 84 VAL A C 1
ATOM 640 O O . VAL A 1 84 ? -13.858 -1.516 -12.996 1.00 60.75 84 VAL A O 1
ATOM 643 N N . PRO A 1 85 ? -14.949 0.338 -13.699 1.00 66.56 85 PRO A N 1
ATOM 644 C CA . PRO A 1 85 ? -15.611 -0.375 -14.783 1.00 66.56 85 PRO A CA 1
ATOM 645 C C . PRO A 1 85 ? -14.487 -0.963 -15.625 1.00 66.56 85 PRO A C 1
ATOM 647 O O . PRO A 1 85 ? -13.528 -0.244 -15.867 1.00 66.56 85 PRO A O 1
ATOM 650 N N . GLN A 1 86 ? -14.540 -2.258 -15.954 1.00 66.31 86 GLN A N 1
ATOM 651 C CA . GLN A 1 86 ? -13.469 -2.938 -16.689 1.00 66.31 86 GLN A CA 1
ATOM 652 C C . GLN A 1 86 ? -13.115 -2.092 -17.917 1.00 66.31 86 GLN A C 1
ATOM 654 O O . GLN A 1 86 ? -13.835 -2.114 -18.917 1.00 66.31 86 GLN A O 1
ATOM 659 N N . GLU A 1 87 ? -12.068 -1.275 -17.804 1.00 70.25 87 GLU A N 1
ATOM 660 C CA . GLU A 1 87 ? -11.643 -0.423 -18.895 1.00 70.25 87 GLU A CA 1
ATOM 661 C C . GLU A 1 87 ? -11.085 -1.391 -19.919 1.00 70.25 87 GLU A C 1
ATOM 663 O O . GLU A 1 87 ? -10.243 -2.236 -19.600 1.00 70.25 87 GLU A O 1
ATOM 668 N N . VAL A 1 88 ? -11.620 -1.344 -21.137 1.00 77.56 88 VAL A N 1
ATOM 669 C CA . VAL A 1 88 ? -11.054 -2.123 -22.230 1.00 77.56 88 VAL A CA 1
ATOM 670 C C . VAL A 1 88 ? -9.667 -1.540 -22.470 1.00 77.56 88 VAL A C 1
ATOM 672 O O . VAL A 1 88 ? -9.521 -0.508 -23.121 1.00 77.56 88 VAL A O 1
ATOM 675 N N . VAL A 1 89 ? -8.653 -2.161 -21.869 1.00 78.06 89 VAL A N 1
ATOM 676 C CA . VAL A 1 89 ? -7.257 -1.790 -22.076 1.00 78.06 89 VAL A CA 1
ATOM 677 C C . VAL A 1 89 ? -6.896 -2.261 -23.474 1.00 78.06 89 VAL A C 1
ATOM 679 O O . VAL A 1 89 ? -6.636 -3.442 -23.709 1.00 78.06 89 VAL A O 1
ATOM 682 N N . TYR A 1 90 ? -6.931 -1.331 -24.422 1.00 74.56 90 TYR A N 1
ATOM 683 C CA . TYR A 1 90 ? -6.443 -1.576 -25.767 1.00 74.56 90 TYR A CA 1
ATOM 684 C C . TYR A 1 90 ? -4.923 -1.660 -25.704 1.00 74.56 90 TYR A C 1
ATOM 686 O O . TYR A 1 90 ? -4.236 -0.668 -25.473 1.00 74.56 90 TYR A O 1
ATOM 694 N N . VAL A 1 91 ? -4.404 -2.870 -25.869 1.00 76.19 91 VAL A N 1
ATOM 695 C CA . VAL A 1 91 ? -2.973 -3.079 -26.057 1.00 76.19 91 VAL A CA 1
ATOM 696 C C . VAL A 1 91 ? -2.687 -2.831 -27.530 1.00 76.19 91 VAL A C 1
ATOM 698 O O . VAL A 1 91 ? -3.203 -3.549 -28.389 1.00 76.19 91 VAL A O 1
ATOM 701 N N . GLU A 1 92 ? -1.898 -1.803 -27.829 1.00 73.81 92 GLU A N 1
ATOM 702 C CA . GLU A 1 92 ? -1.397 -1.605 -29.185 1.00 73.81 92 GLU A CA 1
ATOM 703 C C . GLU A 1 92 ? -0.538 -2.809 -29.571 1.00 73.81 92 GLU A C 1
ATOM 705 O O . GLU A 1 92 ? 0.422 -3.163 -28.883 1.00 73.81 92 GLU A O 1
ATOM 710 N N . ASN A 1 93 ? -0.922 -3.479 -30.657 1.00 79.62 93 ASN A N 1
ATOM 711 C CA . ASN A 1 93 ? -0.127 -4.564 -31.203 1.00 79.62 93 ASN A CA 1
ATOM 712 C C . ASN A 1 93 ? 0.945 -3.970 -32.116 1.00 79.62 93 ASN A C 1
ATOM 714 O O . ASN A 1 93 ? 0.641 -3.192 -33.023 1.00 79.62 93 ASN A O 1
ATOM 718 N N . TRP A 1 94 ? 2.199 -4.333 -31.872 1.00 82.19 94 TRP A N 1
ATOM 719 C CA . TRP A 1 94 ? 3.317 -3.851 -32.667 1.00 82.19 94 TRP A CA 1
ATOM 720 C C . TRP A 1 94 ? 3.296 -4.485 -34.067 1.00 82.19 94 TRP A C 1
ATOM 722 O O . TRP A 1 94 ? 3.034 -5.677 -34.224 1.00 82.19 94 TRP A O 1
ATOM 732 N N . THR A 1 95 ? 3.564 -3.682 -35.097 1.00 82.69 95 THR A N 1
ATOM 733 C CA . THR A 1 95 ? 3.658 -4.144 -36.489 1.00 82.69 95 THR A CA 1
ATOM 734 C C . THR A 1 95 ? 4.954 -4.926 -36.721 1.00 82.69 95 THR A C 1
ATOM 736 O O . THR A 1 95 ? 5.960 -4.686 -36.054 1.00 82.69 95 THR A O 1
ATOM 739 N N . PHE A 1 96 ? 4.949 -5.860 -37.677 1.00 80.19 96 PHE A N 1
ATOM 740 C CA . PHE A 1 96 ? 6.144 -6.645 -38.023 1.00 80.19 96 PHE A CA 1
ATOM 741 C C . PHE A 1 96 ? 7.212 -5.831 -38.770 1.00 80.19 96 PHE A C 1
ATOM 743 O O . PHE A 1 96 ? 8.372 -6.226 -38.779 1.00 80.19 96 PHE A O 1
ATOM 750 N N . ASP A 1 97 ? 6.838 -4.695 -39.359 1.00 85.00 97 ASP A N 1
ATOM 751 C CA . ASP A 1 97 ? 7.706 -3.871 -40.212 1.00 85.00 97 ASP A CA 1
ATOM 752 C C . ASP A 1 97 ? 8.545 -2.835 -39.438 1.00 85.00 97 ASP A C 1
ATOM 754 O O . ASP A 1 97 ? 9.070 -1.894 -40.031 1.00 85.00 97 ASP A O 1
ATOM 758 N N . ARG A 1 98 ? 8.640 -2.958 -38.108 1.00 83.62 98 ARG A N 1
ATOM 759 C CA . ARG A 1 98 ? 9.370 -1.998 -37.269 1.00 83.62 98 ARG A CA 1
ATOM 760 C C . ARG A 1 98 ? 10.872 -2.159 -37.374 1.00 83.62 98 ARG A C 1
ATOM 762 O O . ARG A 1 98 ? 11.390 -3.271 -37.451 1.00 83.62 98 ARG A O 1
ATOM 769 N N . THR A 1 99 ? 11.565 -1.034 -37.291 1.00 88.69 99 THR A N 1
ATOM 770 C CA . THR A 1 99 ? 13.026 -1.007 -37.277 1.00 88.69 99 THR A CA 1
ATOM 771 C C . THR A 1 99 ? 13.578 -1.201 -35.863 1.00 88.69 99 THR A C 1
ATOM 773 O O . THR A 1 99 ? 12.943 -0.848 -34.866 1.00 88.69 99 THR A O 1
ATOM 776 N N . ASP A 1 100 ? 14.794 -1.741 -35.762 1.00 85.94 100 ASP A N 1
ATOM 777 C CA . ASP A 1 100 ? 15.465 -1.948 -34.472 1.00 85.94 100 ASP A CA 1
ATOM 778 C C . ASP A 1 100 ? 15.709 -0.628 -33.717 1.00 85.94 100 ASP A C 1
ATOM 780 O O . ASP A 1 100 ? 15.664 -0.594 -32.485 1.00 85.94 100 ASP A O 1
ATOM 784 N N . GLU A 1 101 ? 15.919 0.477 -34.438 1.00 84.19 101 GLU A N 1
ATOM 785 C CA . GLU A 1 101 ? 16.118 1.807 -33.851 1.00 84.19 101 GLU A CA 1
ATOM 786 C C . GLU A 1 101 ? 14.847 2.329 -33.168 1.00 84.19 101 GLU A C 1
ATOM 788 O O . GLU A 1 101 ? 14.911 2.807 -32.033 1.00 84.19 101 GLU A O 1
ATOM 793 N N . GLU A 1 102 ? 13.686 2.169 -33.808 1.00 82.75 102 GLU A N 1
ATOM 794 C CA . GLU A 1 102 ? 12.383 2.527 -33.231 1.00 82.75 102 GLU A CA 1
ATOM 795 C C . GLU A 1 102 ? 12.083 1.685 -31.983 1.00 82.75 102 GLU A C 1
ATOM 797 O O . GLU A 1 102 ? 11.647 2.210 -30.958 1.00 82.75 102 GLU A O 1
ATOM 802 N N . ILE A 1 103 ? 12.400 0.385 -32.019 1.00 85.50 103 ILE A N 1
ATOM 803 C CA . ILE A 1 103 ? 12.225 -0.516 -30.870 1.00 85.50 103 ILE A CA 1
ATOM 804 C C . ILE A 1 103 ? 13.080 -0.064 -29.681 1.00 85.50 103 ILE A C 1
ATOM 806 O O . ILE A 1 103 ? 12.625 -0.100 -28.533 1.00 85.50 103 ILE A O 1
ATOM 810 N N . LEU A 1 104 ? 14.329 0.334 -29.926 1.00 86.94 104 LEU A N 1
ATOM 811 C CA . LEU A 1 104 ? 15.218 0.810 -28.871 1.00 86.94 104 LEU A CA 1
ATOM 812 C C . LEU A 1 104 ? 14.721 2.131 -28.278 1.00 86.94 104 LEU A C 1
ATOM 814 O O . LEU A 1 104 ? 14.703 2.263 -27.053 1.00 86.94 104 LEU A O 1
ATOM 818 N N . GLN A 1 105 ? 14.276 3.077 -29.106 1.00 84.81 105 GLN A N 1
ATOM 819 C CA . GLN A 1 105 ? 13.719 4.345 -28.629 1.00 84.81 105 GLN A CA 1
ATOM 820 C C . GLN A 1 105 ? 12.482 4.133 -27.743 1.00 84.81 105 GLN A C 1
ATOM 822 O O . GLN A 1 105 ? 12.447 4.659 -26.628 1.00 84.81 105 GLN A O 1
ATOM 827 N N . ASP A 1 106 ? 11.529 3.298 -28.168 1.00 84.50 106 ASP A N 1
ATOM 828 C CA . ASP A 1 106 ? 10.325 2.974 -27.388 1.00 84.50 106 ASP A CA 1
ATOM 829 C C . ASP A 1 106 ? 10.678 2.325 -26.039 1.00 84.50 106 ASP A C 1
ATOM 831 O O . ASP A 1 106 ? 10.154 2.704 -24.984 1.00 84.50 106 ASP A O 1
ATOM 835 N N . ARG A 1 107 ? 11.617 1.367 -26.036 1.00 86.31 107 ARG A N 1
ATOM 836 C CA . ARG A 1 107 ? 12.079 0.710 -24.800 1.00 86.31 107 ARG A CA 1
ATOM 837 C C . ARG A 1 107 ? 12.652 1.711 -23.812 1.00 86.31 107 ARG A C 1
ATOM 839 O O . ARG A 1 107 ? 12.349 1.630 -22.621 1.00 86.31 107 ARG A O 1
ATOM 846 N N . TRP A 1 108 ? 13.455 2.652 -24.292 1.00 87.06 108 TRP A N 1
ATOM 847 C CA . TRP A 1 108 ? 14.054 3.664 -23.439 1.00 87.06 108 TRP A CA 1
ATOM 848 C C . TRP A 1 108 ? 13.037 4.670 -22.892 1.00 87.06 108 TRP A C 1
ATOM 850 O O . TRP A 1 108 ? 13.152 5.060 -21.729 1.00 87.06 108 TRP A O 1
ATOM 860 N N . GLN A 1 109 ? 12.020 5.050 -23.670 1.00 85.50 109 GLN A N 1
ATOM 861 C CA . GLN A 1 109 ? 10.927 5.902 -23.184 1.00 85.50 109 GLN A CA 1
ATOM 862 C C . GLN A 1 109 ? 10.151 5.216 -22.053 1.00 85.50 109 GLN A C 1
ATOM 864 O O . GLN A 1 109 ? 9.965 5.789 -20.975 1.00 85.50 109 GLN A O 1
ATOM 869 N N . VAL A 1 110 ? 9.771 3.949 -22.249 1.00 87.62 110 VAL A N 1
ATOM 870 C CA . VAL A 1 110 ? 9.086 3.149 -21.222 1.00 87.62 110 VAL A CA 1
ATOM 871 C C . VAL A 1 110 ? 9.967 2.971 -19.986 1.00 87.62 110 VAL A C 1
ATOM 873 O O . VAL A 1 110 ? 9.484 3.108 -18.859 1.00 87.62 110 VAL A O 1
ATOM 876 N N . GLN A 1 111 ? 11.257 2.689 -20.176 1.00 87.25 111 GLN A N 1
ATOM 877 C CA . GLN A 1 111 ? 12.207 2.575 -19.076 1.00 87.25 111 GLN A CA 1
ATOM 878 C C . GLN A 1 111 ? 12.302 3.887 -18.295 1.00 87.25 111 GLN A C 1
ATOM 880 O O . GLN A 1 111 ? 12.256 3.868 -17.069 1.00 87.25 111 GLN A O 1
ATOM 885 N N . CYS A 1 112 ? 12.314 5.033 -18.975 1.00 87.56 112 CYS A N 1
ATOM 886 C CA . CYS A 1 112 ? 12.359 6.321 -18.300 1.00 87.56 112 CYS A CA 1
ATOM 887 C C . CYS A 1 112 ? 11.123 6.584 -17.427 1.00 87.56 112 CYS A C 1
ATOM 889 O O . CYS A 1 112 ? 11.250 7.065 -16.299 1.00 87.56 112 CYS A O 1
ATOM 891 N N . LEU A 1 113 ? 9.924 6.235 -17.906 1.00 87.25 113 LEU A N 1
ATOM 892 C CA . LEU A 1 113 ? 8.697 6.341 -17.110 1.00 87.25 113 LEU A CA 1
ATOM 893 C C . LEU A 1 113 ? 8.740 5.429 -15.876 1.00 87.25 113 LEU A C 1
ATOM 895 O O . LEU A 1 113 ? 8.366 5.848 -14.777 1.00 87.25 113 LEU A O 1
ATOM 899 N N . LYS A 1 114 ? 9.240 4.199 -16.038 1.00 88.31 114 LYS A N 1
ATOM 900 C CA . LYS A 1 114 ? 9.435 3.257 -14.928 1.00 88.31 114 LYS A CA 1
ATOM 901 C C . LYS A 1 114 ? 10.437 3.787 -13.909 1.00 88.31 114 LYS A C 1
ATOM 903 O O . LYS A 1 114 ? 10.152 3.738 -12.715 1.00 88.31 114 LYS A O 1
ATOM 908 N N . ASP A 1 115 ? 11.555 4.342 -14.365 1.00 88.69 115 ASP A N 1
ATOM 909 C CA . ASP A 1 115 ? 12.591 4.903 -13.500 1.00 88.69 115 ASP A CA 1
ATOM 910 C C . ASP A 1 115 ? 12.060 6.109 -12.710 1.00 88.69 115 ASP A C 1
ATOM 912 O O . ASP A 1 115 ? 12.288 6.195 -11.505 1.00 88.69 115 ASP A O 1
ATOM 916 N N . LYS A 1 116 ? 11.263 6.992 -13.336 1.00 88.31 116 LYS A N 1
ATOM 917 C CA . LYS A 1 116 ? 10.590 8.112 -12.645 1.00 88.31 116 LYS A CA 1
ATOM 918 C C . LYS A 1 116 ? 9.666 7.623 -11.523 1.00 88.31 116 LYS A C 1
ATOM 920 O O . LYS A 1 116 ? 9.654 8.193 -10.432 1.00 88.31 116 LYS A O 1
ATOM 925 N N . LEU A 1 117 ? 8.891 6.567 -11.769 1.00 89.06 117 LEU A N 1
ATOM 926 C CA . LEU A 1 117 ? 8.009 5.973 -10.757 1.00 89.06 117 LEU A CA 1
ATOM 927 C C . LEU A 1 117 ? 8.800 5.265 -9.651 1.00 89.06 117 LEU A C 1
ATOM 929 O O . LEU A 1 117 ? 8.457 5.378 -8.473 1.00 89.06 117 LEU A O 1
ATOM 933 N N . ALA A 1 118 ? 9.868 4.559 -10.018 1.00 90.12 118 ALA A N 1
ATOM 934 C CA . ALA A 1 118 ? 10.755 3.899 -9.073 1.00 90.12 118 ALA A CA 1
ATOM 935 C C . ALA A 1 118 ? 11.469 4.914 -8.172 1.00 90.12 118 ALA A C 1
ATOM 937 O O . ALA A 1 118 ? 11.559 4.678 -6.971 1.00 90.12 118 ALA A O 1
ATOM 938 N N . ALA A 1 119 ? 11.906 6.055 -8.713 1.00 90.44 119 ALA A N 1
ATOM 939 C CA . ALA A 1 119 ? 12.509 7.142 -7.945 1.00 90.44 119 ALA A CA 1
ATOM 940 C C . ALA A 1 119 ? 11.542 7.680 -6.881 1.00 90.44 11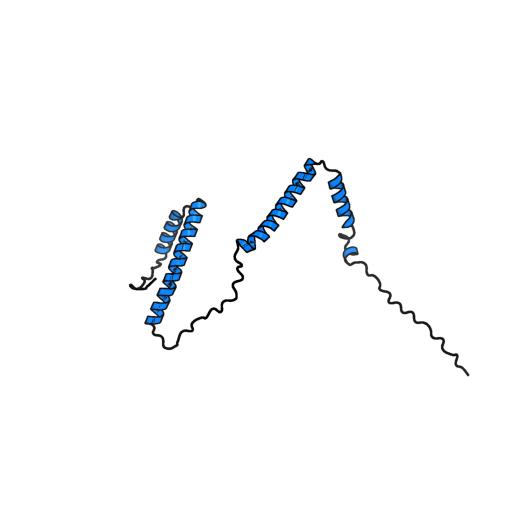9 ALA A C 1
ATOM 942 O O . ALA A 1 119 ? 11.878 7.664 -5.702 1.00 90.44 119 ALA A O 1
ATOM 943 N N . LYS A 1 120 ? 10.298 8.009 -7.257 1.00 90.81 120 LYS A N 1
ATOM 944 C CA . LYS A 1 120 ? 9.263 8.446 -6.298 1.00 90.81 120 LYS A CA 1
ATOM 945 C C . LYS A 1 120 ? 8.980 7.403 -5.211 1.00 90.81 120 LYS A C 1
ATOM 947 O O . LYS A 1 120 ? 8.797 7.730 -4.038 1.00 90.81 120 LYS A O 1
ATOM 952 N N . ARG A 1 121 ? 8.941 6.120 -5.585 1.00 89.50 121 ARG A N 1
ATOM 953 C CA . ARG A 1 121 ? 8.762 5.024 -4.620 1.00 89.50 121 ARG A CA 1
ATOM 954 C C . ARG A 1 121 ? 9.953 4.909 -3.670 1.00 89.50 121 ARG A C 1
ATOM 956 O O . ARG A 1 121 ? 9.751 4.687 -2.483 1.00 89.50 121 ARG A O 1
ATOM 963 N N . ARG A 1 122 ? 11.178 5.052 -4.178 1.00 89.75 122 ARG A N 1
ATOM 964 C CA . ARG A 1 122 ? 12.385 5.064 -3.348 1.00 89.75 122 ARG A CA 1
ATOM 965 C C . ARG A 1 122 ? 12.338 6.240 -2.382 1.00 89.75 122 ARG A C 1
ATOM 967 O O . ARG A 1 122 ? 12.458 6.002 -1.195 1.00 89.75 122 ARG A O 1
ATOM 974 N N . GLU A 1 123 ? 12.068 7.455 -2.852 1.00 91.94 123 GLU A N 1
ATOM 975 C CA . GLU A 1 123 ? 11.964 8.658 -2.010 1.00 91.94 123 GLU A CA 1
ATOM 976 C C . GLU A 1 123 ? 10.958 8.486 -0.867 1.00 91.94 123 GLU A C 1
ATOM 978 O O . GLU A 1 123 ? 11.331 8.627 0.294 1.00 91.94 123 GLU A O 1
ATOM 983 N N . SER A 1 124 ? 9.725 8.071 -1.173 1.00 91.81 124 SER A N 1
ATOM 984 C CA . SER A 1 124 ? 8.720 7.795 -0.132 1.00 91.81 124 SER A CA 1
ATOM 985 C C . SER A 1 124 ? 9.162 6.703 0.851 1.00 91.81 124 SER A C 1
ATOM 987 O O . SER A 1 124 ? 8.920 6.818 2.049 1.00 91.81 124 SER A O 1
ATOM 989 N N . MET A 1 125 ? 9.864 5.665 0.386 1.00 89.69 125 MET A N 1
ATOM 990 C CA . MET A 1 125 ? 10.425 4.639 1.268 1.00 89.69 125 MET A CA 1
ATOM 991 C C . MET A 1 125 ? 11.542 5.192 2.165 1.00 89.69 125 MET A C 1
ATOM 993 O O . MET A 1 125 ? 11.589 4.855 3.347 1.00 89.69 125 MET A O 1
ATOM 997 N N . LYS A 1 126 ? 12.413 6.066 1.642 1.00 92.31 126 LYS A N 1
ATOM 998 C CA . LYS A 1 126 ? 13.454 6.734 2.438 1.00 92.31 126 LYS A CA 1
ATOM 999 C C . LYS A 1 126 ? 12.832 7.617 3.515 1.00 92.31 126 LYS A C 1
ATOM 1001 O O . LYS A 1 126 ? 13.276 7.597 4.659 1.00 92.31 126 LYS A O 1
ATOM 1006 N N . GLU A 1 127 ? 11.790 8.370 3.173 1.00 92.69 127 GLU A N 1
ATOM 1007 C CA . GLU A 1 127 ? 11.055 9.206 4.126 1.00 92.69 127 GLU A CA 1
ATOM 1008 C C . GLU A 1 127 ? 10.436 8.369 5.250 1.00 92.69 127 GLU A C 1
ATOM 1010 O O . GLU A 1 127 ? 10.622 8.689 6.425 1.00 92.69 127 GLU A O 1
ATOM 1015 N N . LEU A 1 128 ? 9.786 7.251 4.909 1.00 92.56 128 LEU A N 1
ATOM 1016 C CA . LEU A 1 128 ? 9.253 6.303 5.891 1.00 92.56 128 LEU A CA 1
ATOM 1017 C C . LEU A 1 128 ? 10.356 5.704 6.775 1.00 92.56 128 LEU A C 1
ATOM 1019 O O . LEU A 1 128 ? 10.194 5.629 7.993 1.00 92.56 128 LEU A O 1
ATOM 1023 N N . GLY A 1 129 ? 11.495 5.333 6.183 1.00 92.00 129 GLY A N 1
ATOM 1024 C CA . GLY A 1 129 ? 12.670 4.845 6.905 1.00 92.00 129 GLY A CA 1
ATOM 1025 C C . GLY A 1 129 ? 13.171 5.859 7.933 1.00 92.00 129 GLY A C 1
ATOM 1026 O O . GLY A 1 129 ? 13.289 5.532 9.116 1.00 92.00 129 GLY A O 1
ATOM 1027 N N . ARG A 1 130 ? 13.348 7.119 7.521 1.00 93.62 130 ARG A N 1
ATOM 1028 C CA . ARG A 1 130 ? 13.758 8.220 8.408 1.00 93.62 130 ARG A CA 1
ATOM 1029 C C . ARG A 1 130 ? 12.751 8.450 9.537 1.00 93.62 130 ARG A C 1
ATOM 1031 O O . ARG A 1 130 ? 13.154 8.594 10.688 1.00 93.62 130 ARG A O 1
ATOM 1038 N N . MET A 1 131 ? 11.448 8.426 9.242 1.00 92.50 131 MET A N 1
ATOM 1039 C CA . MET A 1 131 ? 10.396 8.546 10.263 1.00 92.50 131 MET A CA 1
ATOM 1040 C C . MET A 1 131 ? 10.412 7.391 11.272 1.00 92.50 131 MET A C 1
ATOM 1042 O O . MET A 1 131 ? 10.109 7.599 12.444 1.00 92.50 131 MET A O 1
ATOM 1046 N N . SER A 1 132 ? 10.781 6.186 10.833 1.00 91.25 132 SER A N 1
ATOM 1047 C CA . SER A 1 132 ? 10.918 5.007 11.697 1.00 91.25 132 SER A CA 1
ATOM 1048 C C . SER A 1 132 ? 12.206 4.989 12.537 1.00 91.25 132 SER A C 1
ATOM 1050 O O . SER A 1 132 ? 12.382 4.089 13.356 1.00 91.25 132 SER A O 1
ATOM 1052 N N . GLY A 1 133 ? 13.091 5.982 12.367 1.00 90.00 133 GLY A N 1
ATOM 1053 C CA . GLY A 1 133 ? 14.379 6.073 13.062 1.00 90.00 133 GLY A CA 1
ATOM 1054 C C . GLY A 1 133 ? 15.503 5.244 12.429 1.00 90.00 133 GLY A C 1
ATOM 1055 O O . GLY A 1 133 ? 16.518 5.008 13.077 1.00 90.00 133 GLY A O 1
ATOM 1056 N N . MET A 1 134 ? 15.330 4.788 11.185 1.00 91.12 134 MET A N 1
ATOM 1057 C CA . MET A 1 134 ? 16.344 4.045 10.436 1.00 91.12 134 MET A CA 1
ATOM 1058 C C . MET A 1 134 ? 17.341 5.003 9.771 1.00 91.12 134 MET A C 1
ATOM 1060 O O . MET A 1 134 ? 16.940 6.011 9.185 1.00 91.12 134 MET A O 1
ATOM 1064 N N . ASP A 1 135 ? 18.632 4.667 9.818 1.00 88.75 135 ASP A N 1
ATOM 1065 C CA . ASP A 1 135 ? 19.673 5.388 9.080 1.00 88.75 135 ASP A CA 1
ATOM 1066 C C . ASP A 1 135 ? 19.721 4.900 7.626 1.00 88.75 135 ASP A C 1
ATOM 1068 O O . ASP A 1 135 ? 20.419 3.951 7.271 1.00 88.75 135 ASP A O 1
ATOM 1072 N N . VAL A 1 136 ? 18.894 5.527 6.792 1.00 90.31 136 VAL A N 1
ATOM 1073 C CA . VAL A 1 136 ? 18.736 5.173 5.377 1.00 90.31 136 VAL A CA 1
ATOM 1074 C C . VAL A 1 136 ? 20.000 5.480 4.568 1.00 90.31 136 VAL A C 1
ATOM 1076 O O . VAL A 1 136 ? 20.319 4.745 3.640 1.00 90.31 136 VAL A O 1
ATOM 1079 N N . GLU A 1 137 ? 20.746 6.524 4.936 1.00 91.31 137 GLU A N 1
ATOM 1080 C CA . GLU A 1 137 ? 21.938 6.951 4.195 1.00 91.31 137 GLU A CA 1
ATOM 1081 C C . GLU A 1 137 ? 23.089 5.956 4.380 1.00 91.31 137 GLU A C 1
ATOM 1083 O O . GLU A 1 137 ? 23.778 5.612 3.420 1.00 91.31 137 GLU A O 1
ATOM 1088 N N . ALA A 1 138 ? 23.264 5.434 5.600 1.00 91.56 138 ALA A N 1
ATOM 1089 C CA . ALA A 1 138 ? 24.254 4.394 5.871 1.00 91.56 138 ALA A CA 1
ATOM 1090 C C . ALA A 1 138 ? 23.965 3.101 5.087 1.00 91.56 138 ALA A C 1
ATOM 1092 O O . ALA A 1 138 ? 24.881 2.504 4.521 1.00 91.56 138 ALA A O 1
ATOM 1093 N N . ILE A 1 139 ? 22.691 2.699 5.006 1.00 89.44 139 ILE A N 1
ATOM 1094 C CA . ILE A 1 139 ? 22.257 1.505 4.261 1.00 89.44 139 ILE A CA 1
ATOM 1095 C C . ILE A 1 139 ? 22.501 1.678 2.759 1.00 89.44 139 ILE A C 1
ATOM 1097 O O . ILE A 1 139 ? 22.927 0.741 2.085 1.00 89.44 139 ILE A O 1
ATOM 1101 N N . GLU A 1 140 ? 22.247 2.868 2.218 1.00 89.81 140 GLU A N 1
ATOM 1102 C CA . GLU A 1 140 ? 22.505 3.155 0.806 1.00 89.81 140 GLU A CA 1
ATOM 1103 C C . GLU A 1 140 ? 23.994 3.160 0.482 1.00 89.81 140 GLU A C 1
ATOM 1105 O O . GLU A 1 140 ? 24.391 2.562 -0.515 1.00 89.81 140 GLU A O 1
ATOM 1110 N N . ALA A 1 141 ? 24.823 3.745 1.347 1.00 91.31 141 ALA A N 1
ATOM 1111 C CA . ALA A 1 141 ? 26.271 3.733 1.178 1.00 91.31 141 ALA A CA 1
ATOM 1112 C C . ALA A 1 141 ? 26.846 2.304 1.192 1.00 91.31 141 ALA A C 1
ATOM 1114 O O . ALA A 1 141 ? 27.712 1.971 0.381 1.00 91.31 141 ALA A O 1
ATOM 1115 N N . GLU A 1 142 ? 26.347 1.438 2.079 1.00 90.69 142 GLU A N 1
ATOM 1116 C CA . GLU A 1 142 ? 26.729 0.022 2.116 1.00 90.69 142 GLU A CA 1
ATOM 1117 C C . GLU A 1 142 ? 26.258 -0.721 0.857 1.00 90.69 142 GLU A C 1
ATOM 1119 O O . GLU A 1 142 ? 27.036 -1.451 0.237 1.00 90.69 142 GLU A O 1
ATOM 1124 N N . ALA A 1 143 ? 25.018 -0.481 0.422 1.00 88.88 143 ALA A N 1
ATOM 1125 C CA . ALA A 1 143 ? 24.472 -1.083 -0.789 1.00 88.88 143 ALA A CA 1
ATOM 1126 C C . ALA A 1 143 ? 25.243 -0.653 -2.050 1.00 88.88 143 ALA A C 1
ATOM 1128 O O . ALA A 1 143 ? 25.505 -1.477 -2.925 1.00 88.88 143 ALA A O 1
ATOM 1129 N N . GLU A 1 144 ? 25.640 0.616 -2.158 1.00 87.88 144 GLU A N 1
ATOM 1130 C CA . GLU A 1 144 ? 26.468 1.114 -3.261 1.00 87.88 144 GLU A CA 1
ATOM 1131 C C . GLU A 1 144 ? 27.866 0.490 -3.254 1.00 87.88 144 GLU A C 1
ATOM 1133 O O . GLU A 1 144 ? 28.352 0.067 -4.306 1.00 87.88 144 GLU A O 1
ATOM 1138 N N . ALA A 1 145 ? 28.486 0.357 -2.077 1.00 90.06 145 ALA A N 1
ATOM 1139 C CA . ALA A 1 145 ? 29.776 -0.309 -1.934 1.00 90.06 145 ALA A CA 1
ATOM 1140 C C . ALA A 1 145 ? 29.707 -1.785 -2.363 1.00 90.06 145 ALA A C 1
ATOM 1142 O O . ALA A 1 145 ? 30.598 -2.269 -3.066 1.00 90.06 145 ALA A O 1
ATOM 1143 N N . GLU A 1 146 ? 28.631 -2.494 -2.010 1.00 90.50 146 GLU A N 1
ATOM 1144 C CA . GLU A 1 146 ? 28.416 -3.880 -2.433 1.00 90.50 146 GLU A CA 1
ATOM 1145 C C . GLU A 1 146 ? 28.169 -3.991 -3.947 1.00 90.50 146 GLU A C 1
ATOM 1147 O O . GLU A 1 146 ? 28.725 -4.872 -4.609 1.00 90.50 146 GLU A O 1
ATOM 1152 N N . ARG A 1 147 ? 27.376 -3.079 -4.528 1.00 85.69 147 ARG A N 1
ATOM 1153 C CA . ARG A 1 147 ? 27.132 -3.034 -5.981 1.00 85.69 147 ARG A CA 1
ATOM 1154 C C . ARG A 1 147 ? 28.418 -2.790 -6.764 1.00 85.69 147 ARG A C 1
ATOM 1156 O O . ARG A 1 147 ? 28.666 -3.474 -7.759 1.00 85.69 147 ARG A O 1
ATOM 1163 N N . LEU A 1 148 ? 29.263 -1.879 -6.282 1.00 87.44 148 LEU A N 1
ATOM 1164 C CA . LEU A 1 148 ? 30.569 -1.605 -6.876 1.00 87.44 148 LEU A CA 1
ATOM 1165 C C . LEU A 1 148 ? 31.506 -2.816 -6.754 1.00 87.44 148 LEU A C 1
ATOM 1167 O O . LEU A 1 148 ? 32.172 -3.173 -7.724 1.00 87.44 148 LEU A O 1
ATOM 1171 N N . ALA A 1 149 ? 31.512 -3.499 -5.604 1.0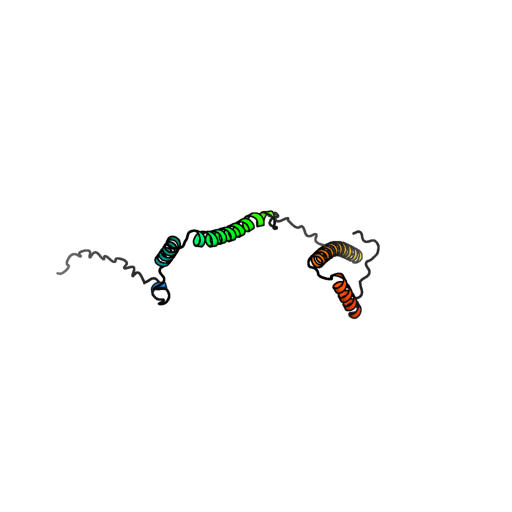0 89.19 149 ALA A N 1
ATOM 1172 C CA . ALA A 1 149 ? 32.287 -4.725 -5.399 1.00 89.19 149 ALA A CA 1
ATOM 1173 C C . ALA A 1 149 ? 31.831 -5.878 -6.314 1.00 89.19 149 ALA A C 1
ATOM 1175 O O . ALA A 1 149 ? 32.641 -6.714 -6.714 1.00 89.19 149 ALA A O 1
ATOM 1176 N N . ARG A 1 150 ? 30.544 -5.905 -6.682 1.00 88.06 150 ARG A N 1
ATOM 1177 C CA . ARG A 1 150 ? 29.965 -6.861 -7.636 1.00 88.06 150 ARG A CA 1
ATOM 1178 C C . ARG A 1 150 ? 30.306 -6.541 -9.099 1.00 88.06 150 ARG A C 1
ATOM 1180 O O . ARG A 1 150 ? 30.076 -7.383 -9.964 1.00 88.06 150 ARG A O 1
ATOM 1187 N N . GLY A 1 151 ? 30.861 -5.359 -9.381 1.00 84.44 151 GLY A N 1
ATOM 1188 C CA . GLY A 1 151 ? 31.209 -4.926 -10.735 1.00 84.44 151 GLY A CA 1
ATOM 1189 C C . GLY A 1 151 ? 29.990 -4.621 -11.607 1.00 84.44 151 GLY A C 1
ATOM 1190 O O . GLY A 1 151 ? 30.050 -4.790 -12.823 1.00 84.44 151 GLY A O 1
ATOM 1191 N N . GLU A 1 152 ? 28.870 -4.221 -11.000 1.00 80.25 152 GLU A N 1
ATOM 1192 C CA . GLU A 1 152 ? 27.674 -3.838 -11.747 1.00 80.25 152 GLU A CA 1
ATOM 1193 C C . GLU A 1 152 ? 27.921 -2.500 -12.464 1.00 80.25 152 GLU A C 1
ATOM 1195 O O . GLU A 1 152 ? 28.212 -1.486 -11.832 1.00 80.25 152 GLU A O 1
ATOM 1200 N N . VAL A 1 153 ? 27.843 -2.511 -13.796 1.00 73.44 153 VAL A N 1
ATOM 1201 C CA . VAL A 1 153 ? 28.057 -1.329 -14.639 1.00 73.44 153 VAL A CA 1
ATOM 1202 C C . VAL A 1 153 ? 26.701 -0.735 -14.991 1.00 73.44 153 VAL A C 1
ATOM 1204 O O . VAL A 1 153 ? 25.842 -1.436 -15.530 1.00 73.44 153 VAL A O 1
ATOM 1207 N N . ASP A 1 154 ? 26.508 0.549 -14.689 1.00 67.94 154 ASP A N 1
ATOM 1208 C CA . ASP A 1 154 ? 25.292 1.258 -15.080 1.00 67.94 154 ASP A CA 1
ATOM 1209 C C . ASP A 1 154 ? 25.295 1.494 -16.596 1.00 67.94 154 ASP A C 1
ATOM 1211 O O . ASP A 1 154 ? 26.301 1.912 -17.177 1.00 67.94 154 ASP A O 1
ATOM 1215 N N . VAL A 1 155 ? 24.189 1.159 -17.257 1.00 73.31 155 VAL A N 1
ATOM 1216 C CA . VAL A 1 155 ? 24.099 1.213 -18.720 1.00 73.31 155 VAL A CA 1
ATOM 1217 C C . VAL A 1 155 ? 23.763 2.645 -19.112 1.00 73.31 155 VAL A C 1
ATOM 1219 O O . VAL A 1 155 ? 22.676 3.144 -18.818 1.00 73.31 155 VAL A O 1
ATOM 1222 N N . GLU A 1 156 ? 24.697 3.306 -19.791 1.00 69.12 156 GLU A N 1
ATOM 1223 C CA . GLU A 1 156 ? 24.547 4.706 -20.173 1.00 69.12 156 GLU A CA 1
ATOM 1224 C C . GLU A 1 156 ? 23.382 4.890 -21.162 1.00 69.12 156 GLU A C 1
ATOM 1226 O O . GLU A 1 156 ? 23.298 4.243 -22.211 1.00 69.12 156 GLU A O 1
ATOM 1231 N N . ARG A 1 157 ? 22.437 5.761 -20.794 1.00 68.75 157 ARG A N 1
ATOM 1232 C CA . ARG A 1 157 ? 21.225 6.035 -21.573 1.00 68.75 157 ARG A CA 1
ATOM 1233 C C . ARG A 1 157 ? 21.556 6.964 -22.753 1.00 68.75 157 ARG A C 1
ATOM 1235 O O . ARG A 1 157 ? 22.241 7.964 -22.544 1.00 68.75 157 ARG A O 1
ATOM 1242 N N . PRO A 1 158 ? 21.029 6.721 -23.969 1.00 71.88 158 PRO A N 1
ATOM 1243 C CA . PRO A 1 158 ? 21.318 7.584 -25.110 1.00 71.88 158 PRO A CA 1
ATOM 1244 C C . PRO A 1 158 ? 20.762 9.007 -24.917 1.00 71.88 158 PRO A C 1
ATOM 1246 O O . PRO A 1 158 ? 19.661 9.209 -24.399 1.00 71.88 158 PRO A O 1
ATOM 1249 N N . ALA A 1 159 ? 21.537 10.011 -25.335 1.00 63.97 159 ALA A N 1
ATOM 1250 C CA . ALA A 1 159 ? 21.173 11.420 -25.202 1.00 63.97 159 ALA A CA 1
ATOM 1251 C C . ALA A 1 159 ? 20.021 11.800 -26.154 1.00 63.97 159 ALA A C 1
ATOM 1253 O O . ALA A 1 159 ? 20.042 11.444 -27.329 1.00 63.97 159 ALA A O 1
ATOM 1254 N N . GLY A 1 160 ? 19.030 12.551 -25.654 1.00 64.06 160 GLY A N 1
ATOM 1255 C CA . GLY A 1 160 ? 17.917 13.084 -26.460 1.00 64.06 160 GLY A CA 1
ATOM 1256 C C . GLY A 1 160 ? 16.564 12.377 -26.304 1.00 64.06 160 GLY A C 1
ATOM 1257 O O . GLY A 1 160 ? 15.606 12.752 -26.975 1.00 64.06 160 GLY A O 1
ATOM 1258 N N . LEU A 1 161 ? 16.447 11.392 -25.411 1.00 63.34 161 LEU A N 1
ATOM 1259 C CA . LEU A 1 161 ? 15.160 10.771 -25.084 1.00 63.34 161 LEU A CA 1
ATOM 1260 C C . LEU A 1 161 ? 14.260 11.751 -24.325 1.00 63.34 161 LEU A C 1
ATOM 1262 O O . LEU A 1 161 ? 14.645 12.268 -23.275 1.00 63.34 161 LEU A O 1
ATOM 1266 N N . GLN A 1 162 ? 13.048 11.975 -24.832 1.00 62.06 162 GLN A N 1
ATOM 1267 C CA . GLN A 1 162 ? 12.033 12.707 -24.082 1.00 62.06 162 GLN A CA 1
ATOM 1268 C C . GLN A 1 162 ? 11.487 11.815 -22.969 1.00 62.06 162 GLN A C 1
ATOM 1270 O O . GLN A 1 162 ? 10.938 10.742 -23.219 1.00 62.06 162 GLN A O 1
ATOM 1275 N N . CYS A 1 163 ? 11.647 12.296 -21.741 1.00 60.28 163 CYS A N 1
ATOM 1276 C CA . CYS A 1 163 ? 10.889 11.858 -20.588 1.00 60.28 163 CYS A CA 1
ATOM 1277 C C . CYS A 1 163 ? 10.080 13.046 -20.069 1.00 60.28 163 CYS A C 1
ATOM 1279 O O . CYS A 1 163 ? 8.981 12.786 -19.551 1.00 60.28 163 CYS A O 1
#

Radius of gyration: 38.29 Å; chains: 1; bounding box: 99×88×81 Å

Secondary structure (DSSP, 8-state):
-------------------PPPGGGGSTTTTT--HHHHHHHHHHHHHHS-HHHHHHHHHHHHHHHHHHHHHHHHHHHHSS-----------PPPPTT--HHHHHHHHHHHHHHHHHHHHHHHHHHHHHHHHTT--HHHHHHHHHHHHHHTTPPP-PPPTT---